Protein AF-A0A7J8P1I5-F1 (afdb_monomer)

Structure (mmCIF, N/CA/C/O backbone):
data_AF-A0A7J8P1I5-F1
#
_entry.id   AF-A0A7J8P1I5-F1
#
loop_
_atom_site.group_PDB
_atom_site.id
_atom_site.type_symbol
_atom_site.label_atom_id
_atom_site.label_alt_id
_atom_site.label_comp_id
_atom_site.label_asym_id
_atom_site.label_entity_id
_atom_site.label_seq_id
_atom_site.pdbx_PDB_ins_code
_atom_site.Cartn_x
_atom_site.Cartn_y
_atom_site.Cartn_z
_atom_site.occupancy
_atom_site.B_iso_or_equiv
_atom_site.auth_seq_id
_atom_site.auth_comp_id
_atom_site.auth_asym_id
_atom_site.auth_atom_id
_atom_site.pdbx_PDB_model_num
ATOM 1 N N . MET A 1 1 ? 18.483 9.392 -15.129 1.00 72.12 1 MET A N 1
ATOM 2 C CA . MET A 1 1 ? 17.451 8.335 -15.024 1.00 72.12 1 MET A CA 1
ATOM 3 C C . MET A 1 1 ? 18.085 6.931 -15.010 1.00 72.12 1 MET A C 1
ATOM 5 O O . MET A 1 1 ? 17.875 6.157 -15.932 1.00 72.12 1 MET A O 1
ATOM 9 N N . VAL A 1 2 ? 18.889 6.570 -13.998 1.00 93.69 2 VAL A N 1
ATOM 10 C CA . VAL A 1 2 ? 19.572 5.249 -13.977 1.00 93.69 2 VAL A CA 1
ATOM 11 C C . VAL A 1 2 ? 18.665 4.141 -13.430 1.00 93.69 2 VAL A C 1
ATOM 13 O O . VAL A 1 2 ? 18.651 3.036 -13.968 1.00 93.69 2 VAL A O 1
ATOM 16 N N . TYR A 1 3 ? 17.873 4.445 -12.395 1.00 92.19 3 TYR A N 1
ATOM 17 C CA . TYR A 1 3 ? 16.973 3.480 -11.756 1.00 92.19 3 TYR A CA 1
ATOM 18 C C . TYR A 1 3 ? 15.853 3.019 -12.697 1.00 92.19 3 TYR A C 1
ATOM 20 O O . TYR A 1 3 ? 15.661 1.820 -12.870 1.00 92.19 3 TYR A O 1
ATOM 28 N N . GLU A 1 4 ? 15.168 3.951 -13.365 1.00 90.50 4 GLU A N 1
ATOM 29 C CA . GLU A 1 4 ? 14.087 3.630 -14.309 1.00 90.50 4 GLU A CA 1
ATOM 30 C C . GLU A 1 4 ? 14.584 2.827 -15.515 1.00 90.50 4 GLU A C 1
ATOM 32 O O . GLU A 1 4 ? 13.962 1.836 -15.895 1.00 90.50 4 GLU A O 1
ATOM 37 N N . ALA A 1 5 ? 15.738 3.208 -16.077 1.00 94.38 5 ALA A N 1
ATOM 38 C CA . ALA A 1 5 ? 16.364 2.472 -17.171 1.00 94.38 5 ALA A CA 1
ATOM 39 C C . ALA A 1 5 ? 16.735 1.046 -16.739 1.00 94.38 5 ALA A C 1
ATOM 41 O O . ALA A 1 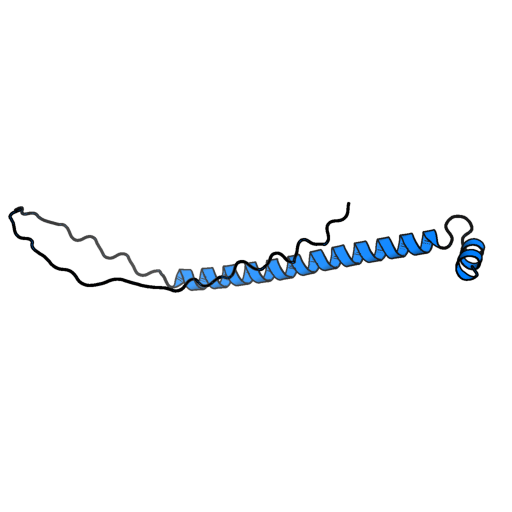5 ? 16.378 0.078 -17.407 1.00 94.38 5 ALA A O 1
ATOM 42 N N . SER A 1 6 ? 17.367 0.903 -15.571 1.00 93.75 6 SER A N 1
ATOM 43 C CA . SER A 1 6 ? 17.686 -0.406 -14.988 1.00 93.75 6 SER A CA 1
ATOM 44 C C . SER A 1 6 ? 16.434 -1.244 -14.709 1.00 93.75 6 SER A C 1
ATOM 46 O O . SER A 1 6 ? 16.455 -2.461 -14.881 1.00 93.75 6 SER A O 1
ATOM 48 N N . ALA A 1 7 ? 15.335 -0.615 -14.286 1.00 94.94 7 ALA A N 1
ATOM 49 C CA . ALA A 1 7 ? 14.073 -1.298 -14.035 1.00 94.94 7 ALA A CA 1
ATOM 50 C C . ALA A 1 7 ? 13.443 -1.819 -15.333 1.00 94.94 7 ALA A C 1
ATOM 52 O O . ALA A 1 7 ? 13.034 -2.973 -15.362 1.00 94.94 7 ALA A O 1
ATOM 53 N N . ARG A 1 8 ? 13.442 -1.027 -16.415 1.00 94.56 8 ARG A N 1
ATOM 54 C CA . ARG A 1 8 ? 12.955 -1.463 -17.737 1.00 94.56 8 ARG A CA 1
ATOM 55 C C . ARG A 1 8 ? 13.795 -2.575 -18.364 1.00 94.56 8 ARG A C 1
ATOM 57 O O . ARG A 1 8 ? 13.260 -3.395 -19.091 1.00 94.56 8 ARG A O 1
ATOM 64 N N . ILE A 1 9 ? 15.099 -2.629 -18.089 1.00 95.88 9 ILE A N 1
ATOM 65 C CA . ILE A 1 9 ? 15.942 -3.740 -18.562 1.00 95.88 9 ILE A CA 1
ATOM 66 C C . ILE A 1 9 ? 15.537 -5.059 -17.885 1.00 95.88 9 ILE A C 1
ATOM 68 O O . ILE A 1 9 ? 15.525 -6.101 -18.534 1.00 95.88 9 ILE A O 1
ATOM 72 N N . ARG A 1 10 ? 15.204 -5.022 -16.587 1.00 94.81 10 ARG A N 1
ATOM 73 C CA . ARG A 1 10 ? 14.791 -6.214 -15.823 1.00 94.81 10 ARG A CA 1
ATOM 74 C C . ARG A 1 10 ? 13.334 -6.608 -16.063 1.00 94.81 10 ARG A C 1
ATOM 76 O O . ARG A 1 10 ? 13.027 -7.793 -16.068 1.00 94.81 10 ARG A O 1
ATOM 83 N N . ASP A 1 11 ? 12.461 -5.625 -16.240 1.00 95.62 11 ASP A N 1
ATOM 84 C CA . ASP A 1 11 ? 11.044 -5.797 -16.548 1.00 95.62 11 ASP A CA 1
ATOM 85 C C . ASP A 1 11 ? 10.671 -4.858 -17.711 1.00 95.62 11 ASP A C 1
ATOM 87 O O . ASP A 1 11 ? 10.368 -3.681 -17.486 1.00 95.62 11 ASP A O 1
ATOM 91 N N . PRO A 1 12 ? 10.719 -5.348 -18.963 1.00 93.62 12 PRO A N 1
ATOM 92 C CA . PRO A 1 12 ? 10.515 -4.519 -20.149 1.00 93.62 12 PRO A CA 1
ATOM 93 C C . PRO A 1 12 ? 9.075 -4.046 -20.334 1.00 93.62 12 PRO A C 1
ATOM 95 O O . PRO A 1 12 ? 8.849 -3.097 -21.087 1.00 93.62 12 PRO A O 1
ATOM 98 N N . VAL A 1 13 ? 8.108 -4.675 -19.663 1.00 95.88 13 VAL A N 1
ATOM 99 C CA . VAL A 1 13 ? 6.695 -4.312 -19.781 1.00 95.88 13 VAL A CA 1
ATOM 100 C C . VAL A 1 13 ? 6.332 -3.281 -18.720 1.00 95.88 13 VAL A C 1
ATOM 102 O O . VAL A 1 13 ? 5.820 -2.215 -19.059 1.00 95.88 13 VAL A O 1
ATOM 105 N N . TYR A 1 14 ? 6.626 -3.561 -17.448 1.00 96.00 14 TYR A N 1
ATOM 106 C CA . TYR A 1 14 ? 6.140 -2.739 -16.339 1.00 96.00 14 TYR A CA 1
ATOM 107 C C . TYR A 1 14 ? 7.235 -1.942 -15.623 1.00 96.00 14 TYR A C 1
ATOM 109 O O . TYR A 1 14 ? 6.925 -0.916 -15.019 1.00 96.00 14 TYR A O 1
ATOM 117 N N . GLY A 1 15 ? 8.509 -2.334 -15.702 1.00 95.81 15 GLY A N 1
ATOM 118 C CA . GLY A 1 15 ? 9.635 -1.592 -15.124 1.00 95.81 15 GLY A CA 1
ATOM 119 C C . GLY A 1 15 ? 9.387 -1.098 -13.689 1.00 95.81 15 GLY A C 1
ATOM 120 O O . GLY A 1 15 ? 9.044 -1.864 -12.790 1.00 95.81 15 GLY A O 1
ATOM 121 N N . CYS A 1 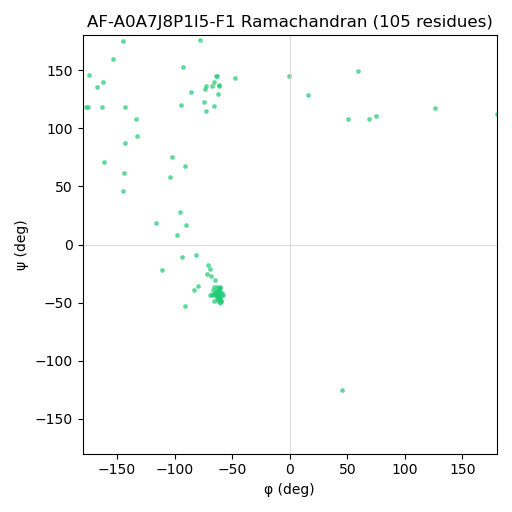16 ? 9.546 0.211 -13.455 1.00 95.69 16 CYS A N 1
ATOM 122 C CA . CYS A 1 16 ? 9.253 0.826 -12.155 1.00 95.69 16 CYS A CA 1
ATOM 123 C C . CYS A 1 16 ? 7.749 0.910 -11.834 1.00 95.69 16 CYS A C 1
ATOM 125 O O . CYS A 1 16 ? 7.393 0.897 -10.658 1.00 95.69 16 CYS A O 1
ATOM 127 N N . ALA A 1 17 ? 6.862 0.935 -12.836 1.00 96.50 17 ALA A N 1
ATOM 128 C CA . ALA A 1 17 ? 5.417 0.929 -12.609 1.00 96.50 17 ALA A CA 1
ATOM 129 C C . ALA A 1 17 ? 4.970 -0.373 -11.925 1.00 96.50 17 ALA A C 1
ATOM 131 O O . ALA A 1 17 ? 4.155 -0.331 -11.009 1.00 96.50 17 ALA A O 1
ATOM 132 N N . GLY A 1 18 ? 5.582 -1.512 -12.272 1.00 95.81 18 GLY A N 1
ATOM 133 C CA . GLY A 1 18 ? 5.339 -2.788 -11.591 1.00 95.81 18 GLY A CA 1
ATOM 134 C C . GLY A 1 18 ? 5.712 -2.758 -10.103 1.00 95.81 18 GLY A C 1
ATOM 135 O O . GLY A 1 18 ? 5.001 -3.325 -9.272 1.00 95.81 18 GLY A O 1
ATOM 136 N N . ALA A 1 19 ? 6.792 -2.060 -9.740 1.00 95.25 19 ALA A N 1
ATOM 137 C CA . ALA A 1 19 ? 7.177 -1.861 -8.341 1.00 95.25 19 ALA A CA 1
ATOM 138 C C . ALA A 1 19 ? 6.187 -0.943 -7.604 1.00 95.25 19 ALA A C 1
ATOM 140 O O . ALA A 1 19 ? 5.762 -1.264 -6.496 1.00 95.25 19 ALA A O 1
ATOM 141 N N . ILE A 1 20 ? 5.763 0.153 -8.241 1.00 97.06 20 ILE A N 1
ATOM 142 C CA . ILE A 1 20 ? 4.762 1.075 -7.687 1.00 97.06 20 ILE A CA 1
ATOM 143 C C . ILE A 1 20 ? 3.443 0.339 -7.422 1.00 97.06 20 ILE A C 1
ATOM 145 O O . ILE A 1 20 ? 2.917 0.415 -6.315 1.00 97.06 20 ILE A O 1
ATOM 149 N N . CYS A 1 21 ? 2.944 -0.437 -8.387 1.00 97.88 21 CYS A N 1
ATOM 150 C CA . CYS A 1 21 ? 1.706 -1.198 -8.224 1.00 97.88 21 CYS A CA 1
ATOM 151 C C . CYS A 1 21 ? 1.789 -2.221 -7.081 1.00 97.88 21 CYS A C 1
ATOM 153 O O . CYS A 1 21 ? 0.813 -2.428 -6.363 1.00 97.88 21 CYS A O 1
ATOM 155 N N . GLN A 1 22 ? 2.940 -2.871 -6.891 1.00 97.38 22 GLN A N 1
ATOM 156 C CA . GLN A 1 22 ? 3.138 -3.793 -5.769 1.00 97.38 22 GLN A CA 1
ATOM 157 C C . GLN A 1 22 ? 3.122 -3.070 -4.422 1.00 97.38 22 GLN A C 1
ATOM 159 O O . GLN A 1 22 ? 2.497 -3.560 -3.485 1.00 97.38 22 GLN A O 1
ATOM 164 N N . LEU A 1 23 ? 3.767 -1.905 -4.330 1.00 98.44 23 LEU A N 1
ATOM 165 C CA . LEU A 1 23 ? 3.744 -1.089 -3.117 1.00 98.44 23 LEU A CA 1
ATOM 166 C C . LEU A 1 23 ? 2.326 -0.601 -2.801 1.00 98.44 23 LEU A C 1
ATOM 168 O O . LEU A 1 23 ? 1.893 -0.712 -1.661 1.00 98.44 23 LEU A O 1
ATOM 172 N N . GLN A 1 24 ? 1.569 -0.155 -3.806 1.00 98.69 24 GLN A N 1
ATOM 173 C CA . GLN A 1 24 ? 0.163 0.233 -3.636 1.00 98.69 24 GLN A CA 1
ATOM 174 C C . GLN A 1 24 ? -0.687 -0.921 -3.089 1.00 98.69 24 GLN A C 1
ATOM 176 O O . GLN A 1 24 ? -1.456 -0.731 -2.151 1.00 98.69 24 GLN A O 1
ATOM 181 N N . LYS A 1 25 ? -0.508 -2.142 -3.611 1.00 98.50 25 LYS A N 1
ATOM 182 C CA . LYS A 1 25 ? -1.194 -3.332 -3.083 1.00 98.50 25 LYS A CA 1
ATOM 183 C C . LYS A 1 25 ? -0.830 -3.615 -1.625 1.00 98.50 25 LYS A C 1
ATOM 185 O O . LYS A 1 25 ? -1.717 -3.911 -0.836 1.00 98.50 25 LYS A O 1
ATOM 190 N N . GLN A 1 26 ? 0.452 -3.517 -1.270 1.00 98.75 26 GLN A N 1
ATOM 191 C CA . GLN A 1 26 ? 0.911 -3.734 0.107 1.00 98.75 26 GLN A CA 1
ATOM 192 C C . GLN A 1 26 ? 0.337 -2.695 1.071 1.00 98.75 26 GLN A C 1
ATOM 194 O O . GLN A 1 26 ? -0.098 -3.053 2.159 1.00 98.75 26 GLN A O 1
ATOM 199 N N . VAL A 1 27 ? 0.290 -1.425 0.663 1.00 98.69 27 VAL A N 1
ATOM 200 C CA . VAL A 1 27 ? -0.332 -0.359 1.459 1.00 98.69 27 VAL A CA 1
ATOM 201 C C . VAL A 1 27 ? -1.811 -0.657 1.694 1.00 98.69 27 VAL A C 1
ATOM 203 O O . VAL A 1 27 ? -2.253 -0.606 2.838 1.00 98.69 27 VAL A O 1
ATOM 206 N N . ASN A 1 28 ? -2.552 -1.038 0.651 1.00 98.56 28 ASN A N 1
ATOM 207 C CA . ASN A 1 28 ? -3.975 -1.361 0.778 1.00 98.56 28 ASN A CA 1
ATOM 208 C C . ASN A 1 28 ? -4.219 -2.556 1.713 1.00 98.56 28 ASN A C 1
ATOM 210 O O . ASN A 1 28 ? -5.120 -2.517 2.546 1.00 98.56 28 ASN A O 1
ATOM 214 N N . GLU A 1 29 ? -3.403 -3.605 1.606 1.00 98.75 29 GLU A N 1
ATOM 215 C CA . GLU A 1 29 ? -3.484 -4.771 2.491 1.00 98.75 29 GLU A CA 1
ATOM 216 C C . GLU A 1 29 ? -3.229 -4.383 3.955 1.00 98.75 29 GLU A C 1
ATOM 218 O O . GLU A 1 29 ? -3.994 -4.748 4.846 1.00 98.75 29 GLU A O 1
ATOM 223 N N . LEU A 1 30 ? -2.193 -3.581 4.213 1.00 98.75 30 LEU A N 1
ATOM 224 C CA . LEU A 1 30 ? -1.889 -3.099 5.561 1.00 98.75 30 LEU A CA 1
ATOM 225 C C . LEU A 1 30 ? -3.005 -2.211 6.122 1.00 98.75 30 LEU A C 1
ATOM 227 O O . LEU A 1 30 ? -3.347 -2.329 7.297 1.00 98.75 30 LEU A O 1
ATOM 231 N N . GLN A 1 31 ? -3.602 -1.351 5.297 1.00 98.75 31 GLN A N 1
ATOM 232 C CA . GLN A 1 31 ? -4.753 -0.539 5.694 1.00 98.75 31 GLN A CA 1
ATOM 233 C C . GLN A 1 31 ? -5.962 -1.410 6.054 1.00 98.75 31 GLN A C 1
ATOM 235 O O . GLN A 1 31 ? -6.608 -1.161 7.071 1.00 98.75 31 GLN A O 1
ATOM 240 N N . ALA A 1 32 ? -6.237 -2.465 5.283 1.00 98.56 32 ALA A N 1
ATOM 241 C CA . ALA A 1 32 ? -7.308 -3.410 5.591 1.00 98.56 32 ALA A CA 1
ATOM 242 C C . ALA A 1 32 ? -7.061 -4.148 6.918 1.00 98.56 32 ALA A C 1
ATOM 244 O O . ALA A 1 32 ? -7.974 -4.290 7.734 1.00 98.56 32 ALA A O 1
ATOM 245 N N . GLN A 1 33 ? -5.820 -4.572 7.172 1.00 98.75 33 GLN A N 1
ATOM 246 C CA . GLN A 1 33 ? -5.438 -5.201 8.439 1.00 98.75 33 GLN A CA 1
ATOM 247 C C . GLN A 1 33 ? -5.580 -4.242 9.623 1.00 98.75 33 GLN A C 1
ATOM 249 O O . GLN A 1 33 ? -6.083 -4.640 10.674 1.00 98.75 33 GLN A O 1
ATOM 254 N N . LEU A 1 34 ? -5.193 -2.976 9.451 1.00 98.69 34 LEU A N 1
ATOM 255 C CA . LEU A 1 34 ? -5.364 -1.949 10.473 1.00 98.69 34 LEU A CA 1
ATOM 256 C C . LEU A 1 34 ? -6.845 -1.722 10.789 1.00 98.69 34 LEU A C 1
ATOM 258 O O . LEU A 1 34 ? -7.225 -1.750 11.958 1.00 98.69 34 LEU A O 1
ATOM 262 N N . ALA A 1 35 ? -7.682 -1.556 9.763 1.00 98.38 35 ALA A N 1
ATOM 263 C CA . ALA A 1 35 ? -9.122 -1.376 9.929 1.00 98.38 35 ALA A CA 1
ATOM 264 C C . ALA A 1 35 ? -9.759 -2.569 10.659 1.00 98.38 35 ALA A C 1
ATOM 266 O O . ALA A 1 35 ? -10.560 -2.392 11.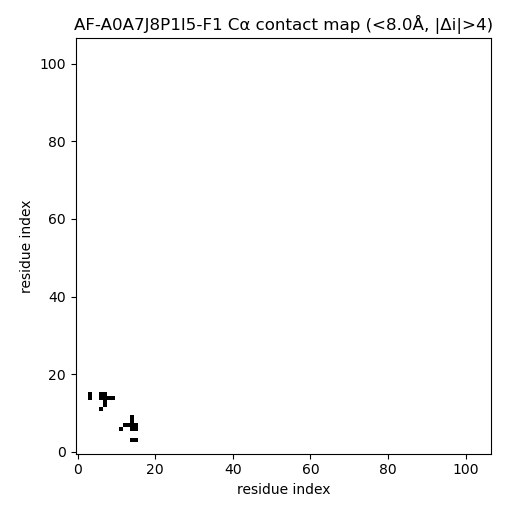578 1.00 98.38 35 ALA A O 1
ATOM 267 N N . LYS A 1 36 ? -9.348 -3.794 10.310 1.00 98.50 36 LYS A N 1
ATOM 268 C CA . LYS A 1 36 ? -9.782 -5.011 11.003 1.00 98.50 36 LYS A CA 1
ATOM 269 C C . LYS A 1 36 ? -9.384 -4.995 12.482 1.00 98.50 36 LYS A C 1
ATOM 271 O O . LYS A 1 36 ? -10.237 -5.219 13.335 1.00 98.50 36 LYS A O 1
ATOM 276 N N . ALA A 1 37 ? -8.119 -4.715 12.790 1.00 98.38 37 ALA A N 1
ATOM 277 C CA . ALA A 1 37 ? -7.634 -4.680 14.168 1.00 98.38 37 ALA A CA 1
ATOM 278 C C . ALA A 1 37 ? -8.353 -3.603 15.002 1.00 98.38 37 ALA A C 1
ATOM 280 O O . ALA A 1 37 ? -8.727 -3.848 16.146 1.00 98.38 37 ALA A O 1
ATOM 281 N N . GLN A 1 38 ? -8.606 -2.428 14.421 1.00 98.50 38 GLN A N 1
ATOM 282 C CA . GLN A 1 38 ? -9.377 -1.364 15.071 1.00 98.50 38 GLN A CA 1
ATOM 283 C C . GLN A 1 38 ? -10.814 -1.807 15.377 1.00 98.50 38 GLN A C 1
ATOM 285 O O . GLN A 1 38 ? -11.293 -1.602 16.493 1.00 98.50 38 GLN A O 1
ATOM 290 N N . ALA A 1 39 ? -11.484 -2.465 14.426 1.00 98.12 39 ALA A N 1
ATOM 291 C CA . ALA A 1 39 ? -12.825 -3.006 14.635 1.00 98.12 39 ALA A CA 1
ATOM 292 C C . ALA A 1 39 ? -12.853 -4.073 15.744 1.00 98.12 39 ALA A C 1
ATOM 294 O O . ALA A 1 39 ? -13.770 -4.087 16.565 1.00 98.12 39 ALA A O 1
ATOM 295 N N . GLU A 1 40 ? -11.838 -4.939 15.811 1.00 98.25 40 GLU A N 1
ATOM 296 C CA . GLU A 1 40 ? -11.702 -5.938 16.876 1.00 98.25 40 GLU A CA 1
ATOM 297 C C . GLU A 1 40 ? -11.548 -5.286 18.256 1.00 98.25 40 GLU A C 1
ATOM 299 O O . GLU A 1 40 ? -12.239 -5.683 19.195 1.00 98.25 40 GLU A O 1
ATOM 304 N N . VAL A 1 41 ? -10.724 -4.241 18.379 1.00 98.12 41 VAL A N 1
ATOM 305 C CA . VAL A 1 41 ? -10.549 -3.499 19.639 1.00 98.12 41 VAL A CA 1
ATOM 306 C C . VAL A 1 41 ? -11.867 -2.886 20.112 1.00 98.12 41 VAL A C 1
ATOM 308 O O . VAL A 1 41 ? -12.248 -3.072 21.269 1.00 98.12 41 VAL A O 1
ATOM 311 N N . VAL A 1 42 ? -12.593 -2.198 19.227 1.00 97.81 42 VAL A N 1
ATOM 312 C CA . VAL A 1 42 ? -13.892 -1.591 19.565 1.00 97.81 42 VAL A CA 1
ATOM 313 C C . VAL A 1 42 ? -14.911 -2.661 19.956 1.00 97.81 42 VAL A C 1
ATOM 315 O O . VAL A 1 42 ? -15.639 -2.499 20.934 1.00 97.81 42 VAL A O 1
ATOM 318 N N . ASN A 1 43 ? -14.936 -3.791 19.246 1.00 97.62 43 ASN A N 1
ATOM 319 C CA . ASN A 1 43 ? -15.822 -4.904 19.571 1.00 97.62 43 ASN A CA 1
ATOM 320 C C . ASN A 1 43 ? -15.528 -5.479 20.969 1.00 97.62 43 ASN A C 1
ATOM 322 O O . ASN A 1 43 ? -16.453 -5.722 21.743 1.00 97.62 43 ASN A O 1
ATOM 326 N N . MET A 1 44 ? -14.253 -5.644 21.335 1.00 97.00 44 MET A N 1
ATOM 327 C CA . MET A 1 44 ? -13.869 -6.092 22.678 1.00 97.00 44 MET A CA 1
ATOM 328 C C . MET A 1 44 ? -14.273 -5.086 23.764 1.00 97.00 44 MET A C 1
ATOM 330 O O . MET A 1 44 ? -14.769 -5.489 24.817 1.00 97.00 44 MET A O 1
ATOM 334 N N . GLN A 1 45 ? -14.108 -3.785 23.509 1.00 96.25 45 GLN A N 1
ATOM 335 C CA . GLN A 1 45 ? -14.539 -2.730 24.431 1.00 96.25 45 GLN A CA 1
ATOM 336 C C . GLN A 1 45 ? -16.059 -2.737 24.630 1.00 96.25 45 GLN A C 1
ATOM 338 O O . GLN A 1 45 ? -16.529 -2.674 25.765 1.00 96.25 45 GLN A O 1
ATOM 343 N N . LEU A 1 46 ? -16.834 -2.889 23.553 1.00 95.81 46 LEU A N 1
ATOM 344 C CA . LEU A 1 46 ? -18.292 -2.984 23.624 1.00 95.81 46 LEU A CA 1
ATOM 345 C C . LEU A 1 46 ? -18.744 -4.221 24.412 1.00 95.81 46 LEU A C 1
ATOM 347 O O . LEU A 1 46 ? -19.629 -4.131 25.260 1.00 95.81 46 LEU A O 1
ATOM 351 N N . GLN A 1 47 ? -18.116 -5.374 24.171 1.00 95.12 47 GLN A N 1
ATOM 352 C CA . GLN A 1 47 ? -18.397 -6.593 24.932 1.00 95.12 47 GLN A CA 1
ATOM 353 C C . GLN A 1 47 ? -18.113 -6.399 26.425 1.00 95.12 47 GLN A C 1
ATOM 355 O O . GLN A 1 47 ? -18.940 -6.776 27.256 1.00 95.12 47 GLN A O 1
ATOM 360 N N . GLN A 1 48 ? -16.987 -5.766 26.771 1.00 94.06 48 GLN A N 1
ATOM 361 C CA . GLN A 1 48 ? -16.648 -5.436 28.155 1.00 94.06 48 GLN A CA 1
ATOM 362 C C . GLN A 1 48 ? -17.684 -4.495 28.786 1.00 94.06 48 GLN A C 1
ATOM 3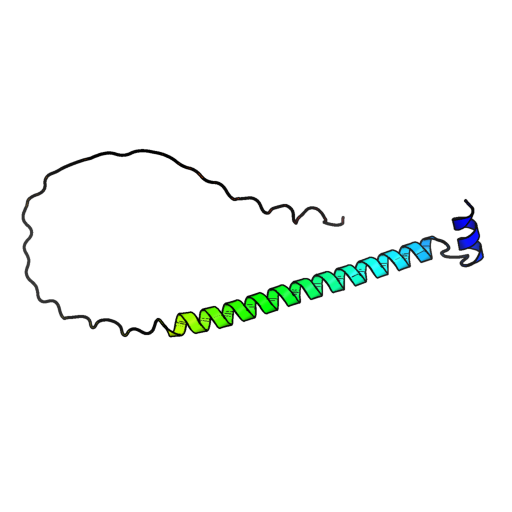64 O O . GLN A 1 48 ? -18.155 -4.766 29.890 1.00 94.06 48 GLN A O 1
ATOM 369 N N . ALA A 1 49 ? -18.081 -3.430 28.087 1.00 93.06 49 ALA A N 1
ATOM 370 C CA . ALA A 1 49 ? -19.087 -2.487 28.568 1.00 93.06 49 ALA A CA 1
ATOM 371 C C . ALA A 1 49 ? -20.442 -3.169 28.819 1.00 93.06 49 ALA A C 1
ATOM 373 O O . ALA A 1 49 ? -21.065 -2.939 29.854 1.00 93.06 49 ALA A O 1
ATOM 374 N N . ASN A 1 50 ? -20.865 -4.070 27.926 1.00 93.19 50 ASN A N 1
ATOM 375 C CA . ASN A 1 50 ? -22.103 -4.835 28.087 1.00 93.19 50 ASN A CA 1
ATOM 376 C C . ASN A 1 50 ? -22.072 -5.742 29.327 1.00 93.19 50 ASN A C 1
ATOM 378 O O . ASN A 1 50 ? -23.058 -5.815 30.059 1.00 93.19 50 ASN A O 1
ATOM 382 N N . LEU A 1 51 ? -20.942 -6.409 29.587 1.00 93.56 51 LEU A N 1
ATOM 383 C CA . LEU A 1 51 ? -20.753 -7.244 30.780 1.00 93.56 51 LEU A CA 1
ATOM 384 C C . LEU A 1 51 ? -20.838 -6.414 32.070 1.00 93.56 51 LEU A C 1
ATOM 386 O O . LEU A 1 51 ? -21.534 -6.800 33.009 1.00 93.56 51 LEU A O 1
ATOM 390 N N . VAL A 1 52 ? -20.167 -5.260 32.107 1.00 93.00 52 VAL A N 1
ATOM 391 C CA . VAL A 1 52 ? -20.193 -4.346 33.261 1.00 93.00 52 VAL A CA 1
ATOM 392 C C . VAL A 1 52 ? -21.594 -3.768 33.477 1.00 93.00 52 VAL A C 1
ATOM 394 O O . VAL A 1 52 ? -22.084 -3.754 34.604 1.00 93.00 52 VAL A O 1
ATOM 397 N N . GLY A 1 53 ? -22.275 -3.349 32.407 1.00 91.25 53 GLY A N 1
ATOM 398 C CA . GLY A 1 53 ? -23.647 -2.845 32.473 1.00 91.25 53 GLY A CA 1
ATOM 399 C C . GLY A 1 53 ? -24.642 -3.890 32.984 1.00 91.25 53 GLY A C 1
ATOM 400 O O . GLY A 1 53 ? -25.506 -3.567 33.798 1.00 91.25 53 GLY A O 1
ATOM 401 N N . ALA A 1 54 ? -24.489 -5.153 32.571 1.00 89.00 54 ALA A N 1
ATOM 402 C CA . ALA A 1 54 ? -25.302 -6.255 33.078 1.00 89.00 54 ALA A CA 1
ATOM 403 C C . ALA A 1 54 ? -25.082 -6.494 34.581 1.00 89.00 54 ALA A C 1
ATOM 405 O O . ALA A 1 54 ? -26.057 -6.667 35.311 1.00 89.00 54 ALA A O 1
ATOM 406 N N . LEU A 1 55 ? -23.829 -6.452 35.054 1.00 88.00 55 LEU A N 1
ATOM 407 C CA . LEU A 1 55 ? -23.509 -6.596 36.478 1.00 88.00 55 LEU A CA 1
ATOM 408 C C . LEU A 1 55 ? -24.143 -5.474 37.315 1.00 88.00 55 LEU A C 1
ATOM 410 O O . LEU A 1 55 ? -24.781 -5.754 38.326 1.00 88.00 55 LEU A O 1
ATOM 414 N N . 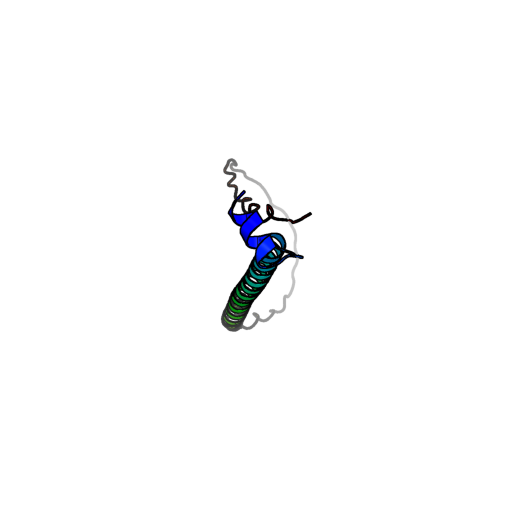LEU A 1 56 ? -24.030 -4.223 36.860 1.00 87.56 56 LEU A N 1
ATOM 415 C CA . LEU A 1 56 ? -24.608 -3.059 37.541 1.00 87.56 56 LEU A CA 1
ATOM 416 C C . LEU A 1 56 ? -26.146 -3.083 37.551 1.00 87.56 56 LEU A C 1
ATOM 418 O O . LEU A 1 56 ? -26.761 -2.710 38.547 1.00 87.56 56 LEU A O 1
ATOM 422 N N . CYS A 1 57 ? -26.790 -3.553 36.478 1.00 75.50 57 CYS A N 1
ATOM 423 C CA . CYS A 1 57 ? -28.254 -3.646 36.424 1.00 75.50 57 CYS A CA 1
ATOM 424 C C . CYS A 1 57 ? -28.833 -4.707 37.372 1.00 75.50 57 CYS A C 1
ATOM 426 O O . CYS A 1 57 ? -29.970 -4.557 37.820 1.00 75.50 57 CYS A O 1
ATOM 428 N N . MET A 1 58 ? -28.083 -5.764 37.708 1.00 72.38 58 MET A N 1
ATOM 429 C CA . MET A 1 58 ? -28.556 -6.786 38.653 1.00 72.38 58 MET A CA 1
ATOM 430 C C . MET A 1 58 ? -28.657 -6.271 40.098 1.00 72.38 58 MET A C 1
ATOM 432 O O . MET A 1 58 ? -29.435 -6.814 40.882 1.00 72.38 58 MET A O 1
ATOM 436 N N . GLU A 1 59 ? -27.953 -5.187 40.436 1.00 56.12 59 GLU A N 1
ATOM 437 C CA . GLU A 1 59 ? -27.981 -4.573 41.771 1.00 56.12 59 GLU A CA 1
ATOM 438 C C . GLU A 1 59 ? -29.202 -3.653 41.991 1.00 56.12 59 GLU A C 1
ATOM 440 O O . GLU A 1 59 ? -29.514 -3.279 43.119 1.00 56.12 59 GLU A O 1
ATOM 445 N N . ALA A 1 60 ? -29.973 -3.356 40.938 1.00 57.97 60 ALA A N 1
ATOM 446 C CA . ALA A 1 60 ? -31.151 -2.487 41.002 1.00 57.97 60 ALA A CA 1
ATOM 447 C C . ALA A 1 60 ? -32.479 -3.213 41.314 1.00 57.97 60 ALA A C 1
ATOM 449 O O . ALA A 1 60 ? -33.552 -2.647 41.107 1.00 57.97 60 ALA A O 1
ATOM 450 N N . THR A 1 61 ? -32.455 -4.447 41.835 1.00 53.69 61 THR A N 1
ATOM 451 C CA . THR A 1 61 ? -33.693 -5.156 42.220 1.00 53.69 61 THR A CA 1
ATOM 452 C C . THR A 1 61 ? -34.052 -4.895 43.687 1.00 53.69 61 THR A C 1
ATOM 454 O O . THR A 1 61 ? -34.018 -5.795 44.524 1.00 53.69 61 THR A O 1
ATOM 457 N N . ALA A 1 62 ? -34.416 -3.653 44.014 1.00 55.94 62 ALA A N 1
ATOM 458 C CA . ALA A 1 62 ? -35.216 -3.367 45.206 1.00 55.94 62 ALA A CA 1
ATOM 459 C C . ALA A 1 62 ? -36.709 -3.535 44.844 1.00 55.94 62 ALA A C 1
ATOM 461 O O . ALA A 1 62 ? -37.139 -3.011 43.813 1.00 55.94 62 ALA A O 1
ATOM 462 N N . PRO A 1 63 ? -37.516 -4.274 45.630 1.00 55.97 63 PRO A N 1
ATOM 463 C CA . PRO A 1 63 ? -38.923 -4.494 45.306 1.00 55.97 63 PRO A CA 1
ATOM 464 C C . PRO A 1 63 ? -39.708 -3.168 45.333 1.00 55.97 63 PRO A C 1
ATOM 466 O O . PRO A 1 63 ? -39.417 -2.307 46.167 1.00 55.97 63 PRO A O 1
ATOM 469 N N . PRO A 1 64 ? -40.714 -2.987 44.455 1.00 61.19 64 PRO A N 1
ATOM 470 C CA . PRO A 1 64 ? -41.511 -1.767 44.424 1.00 61.19 64 PRO A CA 1
ATOM 471 C C . PRO A 1 64 ? -42.253 -1.572 45.761 1.00 61.19 64 PRO A C 1
ATOM 473 O O . PRO A 1 64 ? -42.829 -2.536 46.279 1.00 61.19 64 PRO A O 1
ATOM 476 N N . PRO A 1 65 ? -42.280 -0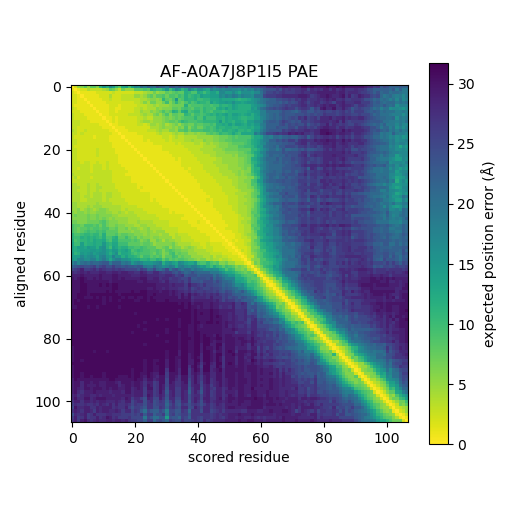.353 46.334 1.00 54.22 65 PRO A N 1
ATOM 477 C CA . PRO A 1 65 ? -43.092 -0.070 47.509 1.00 54.22 65 PRO A CA 1
ATOM 478 C C . PRO A 1 65 ? -44.572 -0.274 47.162 1.00 54.22 65 PRO A C 1
ATOM 480 O O . PRO A 1 65 ? -45.067 0.211 46.144 1.00 54.22 65 PRO A O 1
ATOM 483 N N . GLN A 1 66 ? -45.270 -1.045 47.996 1.00 50.69 66 GLN A N 1
ATOM 484 C CA . GLN A 1 66 ? -46.676 -1.382 47.789 1.00 50.69 66 GLN A CA 1
ATOM 485 C C . GLN A 1 66 ? -47.566 -0.128 47.779 1.00 50.69 66 GLN A C 1
ATOM 487 O O . GLN A 1 66 ? -47.401 0.720 48.656 1.00 50.69 66 GLN A O 1
ATOM 492 N N . PRO A 1 67 ? -48.543 -0.014 46.859 1.00 44.84 67 PRO A N 1
ATOM 493 C CA . PRO A 1 67 ? -49.487 1.094 46.848 1.00 44.84 67 PRO A CA 1
ATOM 494 C C . PRO A 1 67 ? -50.494 0.940 47.995 1.00 44.84 67 PRO A C 1
ATOM 496 O O . PRO A 1 67 ? -51.288 0.002 48.046 1.00 44.84 67 PRO A O 1
ATOM 499 N N . HIS A 1 68 ? -50.443 1.877 48.935 1.00 50.19 68 HIS A N 1
ATOM 500 C CA . HIS A 1 68 ? -51.390 2.013 50.041 1.00 50.19 68 HIS A CA 1
ATOM 501 C C . HIS A 1 68 ? -52.735 2.547 49.502 1.00 50.19 68 HIS A C 1
ATOM 503 O O . HIS A 1 68 ? -52.722 3.486 48.700 1.00 50.19 68 HIS A O 1
ATOM 509 N N . PRO A 1 69 ? -53.900 2.011 49.918 1.00 46.34 69 PRO A N 1
ATOM 510 C CA . PRO A 1 69 ? -55.186 2.518 49.457 1.00 46.34 69 PRO A CA 1
ATOM 511 C C . PRO A 1 69 ? -55.523 3.857 50.131 1.00 46.34 69 PRO A C 1
ATOM 513 O O . PRO A 1 69 ? -55.594 3.963 51.353 1.00 46.34 69 PRO A O 1
ATOM 516 N N . GLN A 1 70 ? -55.737 4.876 49.297 1.00 45.72 70 GLN A N 1
ATOM 517 C CA . GLN A 1 70 ? -56.260 6.193 49.658 1.00 45.72 70 GLN A CA 1
ATOM 518 C C . GLN A 1 70 ? -57.726 6.095 50.106 1.00 45.72 70 GLN A C 1
ATOM 520 O O . GLN A 1 70 ? -58.533 5.482 49.405 1.00 45.72 70 GLN A O 1
ATOM 525 N N . GLN A 1 71 ? -58.103 6.791 51.185 1.00 42.44 71 GLN A N 1
ATOM 526 C CA . GLN A 1 71 ? -59.490 7.221 51.391 1.00 42.44 71 GLN A CA 1
ATOM 527 C C . GLN A 1 71 ? -59.583 8.698 51.812 1.00 42.44 71 GLN A C 1
ATOM 529 O O . GLN A 1 71 ? -59.206 9.082 52.912 1.00 42.44 71 GLN A O 1
ATOM 534 N N . LEU A 1 72 ? -60.064 9.474 50.833 1.00 44.62 72 LEU A N 1
ATOM 535 C CA . LEU A 1 72 ? -60.872 10.700 50.834 1.00 44.62 72 LEU A CA 1
ATOM 536 C C . LEU A 1 72 ? -61.017 11.512 52.136 1.00 44.62 72 LEU A C 1
ATOM 538 O O . LEU A 1 72 ? -61.615 11.033 53.092 1.00 44.62 72 LEU A O 1
ATOM 542 N N . ALA A 1 73 ? -60.7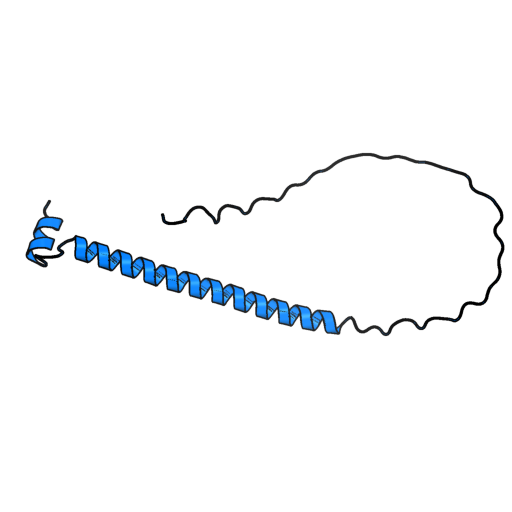43 12.819 52.050 1.00 39.66 73 ALA A N 1
ATOM 543 C CA . ALA A 1 73 ? -61.812 13.830 52.043 1.00 39.66 73 ALA A CA 1
ATOM 544 C C . ALA A 1 73 ? -61.282 15.215 51.623 1.00 39.66 73 ALA A C 1
ATOM 546 O O . ALA A 1 73 ? -60.223 15.660 52.053 1.00 39.66 73 ALA A O 1
ATOM 547 N N . VAL A 1 74 ? -62.061 15.847 50.747 1.00 46.44 74 VAL A N 1
ATOM 548 C CA . VAL A 1 74 ? -62.062 17.259 50.340 1.00 46.44 74 VAL A CA 1
ATOM 549 C C . VAL A 1 74 ? -62.007 18.181 51.578 1.00 46.44 74 VAL A C 1
ATOM 551 O O . VAL A 1 74 ? -62.504 17.814 52.633 1.00 46.44 74 VAL A O 1
ATOM 554 N N . ASP A 1 75 ? -61.315 19.319 51.577 1.00 37.34 75 ASP A N 1
ATOM 555 C CA . ASP A 1 75 ? -61.812 20.527 50.928 1.00 37.34 75 ASP A CA 1
ATOM 556 C C . ASP A 1 75 ? -60.724 21.576 50.661 1.00 37.34 75 ASP A C 1
ATOM 558 O O . ASP A 1 75 ? -59.850 21.885 51.471 1.00 37.34 75 ASP A O 1
ATOM 562 N N . THR A 1 76 ? -60.859 22.170 49.482 1.00 48.53 76 THR A N 1
ATOM 563 C CA . THR A 1 76 ? -60.252 23.412 49.024 1.00 48.53 76 THR A CA 1
ATOM 564 C C . THR A 1 76 ? -60.773 24.607 49.827 1.00 48.53 76 THR A C 1
ATOM 566 O O . THR A 1 76 ? -61.944 24.939 49.686 1.00 48.53 76 THR A O 1
ATOM 569 N N . PHE A 1 77 ? -59.910 25.343 50.544 1.00 36.62 77 PHE A N 1
ATOM 570 C CA . PHE A 1 77 ? -60.044 26.806 50.644 1.00 36.62 77 PHE A CA 1
ATOM 571 C C . PHE A 1 77 ? -58.762 27.510 51.140 1.00 36.62 77 PHE A C 1
ATOM 573 O O . PHE A 1 77 ? -58.326 27.312 52.266 1.00 36.62 77 PHE A O 1
ATOM 580 N N . MET A 1 78 ? -58.223 28.372 50.267 1.00 48.06 78 MET A N 1
ATOM 581 C CA . MET A 1 78 ? -57.557 29.661 50.533 1.00 48.06 78 MET A CA 1
ATOM 582 C C . MET A 1 78 ? -56.433 29.736 51.584 1.00 48.06 78 MET A C 1
ATOM 584 O O . MET A 1 78 ? -56.709 29.837 52.772 1.00 48.06 78 MET A O 1
ATOM 588 N N . CYS A 1 79 ? -55.182 29.892 51.127 1.00 32.97 79 CYS A N 1
ATOM 589 C CA . CYS A 1 79 ? -54.370 31.109 51.344 1.00 32.97 79 CYS A CA 1
ATOM 590 C C . CYS A 1 79 ? -52.983 30.938 50.680 1.00 32.97 79 CYS A C 1
ATOM 592 O O . CYS A 1 79 ? -52.171 30.136 51.133 1.00 32.97 79 CYS A O 1
ATOM 594 N N . SER A 1 80 ? -52.681 31.695 49.624 1.00 44.72 80 SER A N 1
ATOM 595 C CA . SER A 1 80 ? -51.295 32.134 49.359 1.00 44.72 80 SER A CA 1
ATOM 596 C C . SER A 1 80 ? -51.117 33.505 50.020 1.00 44.72 80 SER A C 1
ATOM 598 O O . SER A 1 80 ? -52.115 34.222 50.139 1.00 44.72 80 SER A O 1
ATOM 600 N N . PRO A 1 81 ? -49.897 33.908 50.433 1.00 48.59 81 PRO A N 1
ATOM 601 C CA . PRO A 1 81 ? -49.056 34.663 49.483 1.00 48.59 81 PRO A CA 1
ATOM 602 C C . PRO A 1 81 ? -47.517 34.579 49.691 1.00 48.59 81 PRO A C 1
ATOM 604 O O . PRO A 1 81 ? -47.059 34.356 50.803 1.00 48.59 81 PRO A O 1
ATOM 607 N N . GLN A 1 82 ? -46.769 34.898 48.612 1.00 38.31 82 GLN A N 1
ATOM 608 C CA . GLN A 1 82 ? -45.413 35.516 48.548 1.00 38.31 82 GLN A CA 1
ATOM 609 C C . GLN A 1 82 ? -44.212 34.783 49.227 1.00 38.31 82 GLN A C 1
ATOM 611 O O . GLN A 1 82 ? -44.367 34.106 50.224 1.00 38.31 82 GLN A O 1
ATOM 616 N N . SER A 1 83 ? -42.942 34.847 48.789 1.00 36.38 83 SER A N 1
ATOM 617 C CA . SER A 1 83 ? -42.174 35.957 48.195 1.00 36.38 83 SER A CA 1
ATOM 618 C C . SER A 1 83 ? -40.768 35.512 47.712 1.00 36.38 83 SER A C 1
ATOM 620 O O . SER A 1 83 ? -40.145 34.669 48.344 1.00 36.38 83 SER A O 1
ATOM 622 N N . TYR A 1 84 ? -40.312 36.139 46.614 1.00 41.09 84 TYR A N 1
ATOM 623 C CA . TYR A 1 84 ? -38.952 36.412 46.083 1.00 41.09 84 TYR A CA 1
ATOM 624 C C . 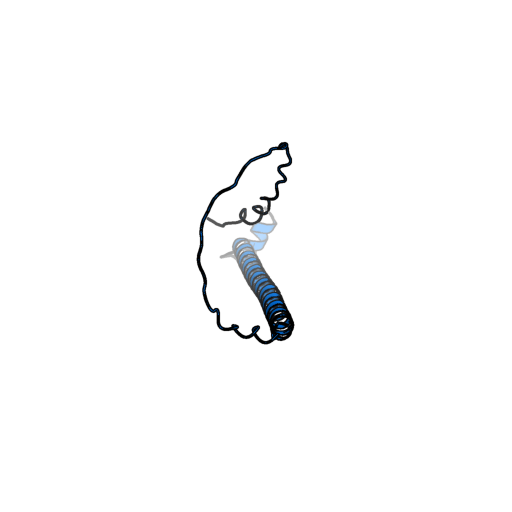TYR A 1 84 ? -37.684 35.939 46.849 1.00 41.09 84 TYR A C 1
ATOM 626 O O . TYR A 1 84 ? -37.616 36.101 48.058 1.00 41.09 84 TYR A O 1
ATOM 634 N N . HIS A 1 85 ? -36.611 35.541 46.130 1.00 42.94 85 HIS A N 1
ATOM 635 C CA . HIS A 1 85 ? -35.358 36.333 46.001 1.00 42.94 85 HIS A CA 1
ATOM 636 C C . HIS A 1 85 ? -34.311 35.705 45.027 1.00 42.94 85 HIS A C 1
ATOM 638 O O . HIS A 1 85 ? -33.785 34.630 45.283 1.00 42.94 85 HIS A O 1
ATOM 644 N N . SER A 1 86 ? -34.003 36.455 43.957 1.00 33.88 86 SER A N 1
ATOM 645 C CA . SER A 1 86 ? -32.713 36.636 43.237 1.00 33.88 86 SER A CA 1
ATOM 646 C C . SER A 1 86 ? -32.030 35.524 42.394 1.00 33.88 86 SER A C 1
ATOM 648 O O . SER A 1 86 ? -31.377 34.625 42.907 1.00 33.88 86 SER A O 1
ATOM 650 N N . ASN A 1 87 ? -32.078 35.731 41.065 1.00 46.31 87 ASN A N 1
ATOM 651 C CA . ASN A 1 87 ? -31.089 35.380 40.005 1.00 46.31 87 ASN A CA 1
ATOM 652 C C . ASN A 1 87 ? -29.915 36.421 40.041 1.00 46.31 87 ASN A C 1
ATOM 654 O O . ASN A 1 87 ? -30.124 37.408 40.756 1.00 46.31 87 ASN A O 1
ATOM 658 N N . PRO A 1 88 ? -28.776 36.388 39.280 1.00 54.66 88 PRO A N 1
ATOM 659 C CA . PRO A 1 88 ? -28.405 35.576 38.095 1.00 54.66 88 PRO A CA 1
ATOM 660 C C . PRO A 1 88 ? -26.905 35.138 37.963 1.00 54.66 88 PRO A C 1
ATOM 662 O O . PRO A 1 88 ? -26.038 35.629 38.678 1.00 54.66 88 PRO A O 1
ATOM 665 N N . GLY A 1 89 ? -26.576 34.321 36.944 1.00 39.53 89 GLY A N 1
ATOM 666 C CA . GLY A 1 89 ? -25.319 34.478 36.177 1.00 39.53 89 GLY A CA 1
ATOM 667 C C . GLY A 1 89 ? -24.361 33.279 36.020 1.00 39.53 89 GLY A C 1
ATOM 668 O O . GLY A 1 89 ? -23.709 32.888 36.976 1.00 39.53 89 GLY A O 1
ATOM 669 N N . PHE A 1 90 ? -24.188 32.870 34.752 1.00 42.12 90 PHE A N 1
ATOM 670 C CA . PHE A 1 90 ? -22.899 32.645 34.064 1.00 42.12 90 PHE A CA 1
ATOM 671 C C . PHE A 1 90 ? -22.057 31.389 34.394 1.00 42.12 90 PHE A C 1
ATOM 673 O O . PHE A 1 90 ? -21.448 31.312 35.456 1.00 42.12 90 PHE A O 1
ATOM 680 N N . ILE A 1 91 ? -21.968 30.457 33.427 1.00 52.19 91 ILE A N 1
ATOM 681 C CA . ILE A 1 91 ? -20.745 30.037 32.692 1.00 52.19 91 ILE A CA 1
ATOM 682 C C . ILE A 1 91 ? -21.153 28.988 31.634 1.00 52.19 91 ILE A C 1
ATOM 684 O O . ILE A 1 91 ? -21.713 27.945 31.972 1.00 52.19 91 ILE A O 1
ATOM 688 N N . ASP A 1 92 ? -20.925 29.328 30.363 1.00 54.28 92 ASP A N 1
ATOM 689 C CA . ASP A 1 92 ? -20.751 28.400 29.238 1.00 54.28 92 ASP A CA 1
ATOM 690 C C . ASP A 1 92 ? -19.465 27.586 29.455 1.00 54.28 92 ASP A C 1
ATOM 692 O O . ASP A 1 92 ? -18.461 28.174 29.846 1.00 54.28 92 ASP A O 1
ATOM 696 N N . ASP A 1 93 ? -19.457 26.287 29.152 1.00 55.56 93 ASP A N 1
ATOM 697 C CA . ASP A 1 93 ? -18.203 25.586 28.849 1.00 55.56 93 ASP A CA 1
ATOM 698 C C . ASP A 1 93 ? -18.432 24.544 27.746 1.00 55.56 93 ASP A C 1
ATOM 700 O O . ASP A 1 93 ? -19.257 23.631 27.851 1.00 55.56 93 ASP A O 1
ATOM 704 N N . ASP A 1 94 ? -17.703 24.792 26.663 1.00 54.81 94 ASP A N 1
ATOM 705 C CA . ASP A 1 94 ? -17.555 24.058 25.419 1.00 54.81 94 ASP A CA 1
ATOM 706 C C . ASP A 1 94 ? -16.944 22.656 25.609 1.00 54.81 94 ASP A C 1
ATOM 708 O O . ASP A 1 94 ? -15.994 22.509 26.372 1.00 54.81 94 ASP A O 1
ATOM 712 N N . ASP A 1 95 ? -17.375 21.662 24.817 1.00 51.62 95 ASP A N 1
ATOM 713 C CA . ASP A 1 95 ? -16.451 20.677 24.214 1.00 51.62 95 ASP A CA 1
ATOM 714 C C . ASP A 1 95 ? -17.109 19.944 23.021 1.00 51.62 95 ASP A C 1
ATOM 716 O O . ASP A 1 95 ? -17.468 18.769 23.085 1.00 51.62 95 ASP A O 1
ATOM 720 N N . ASP A 1 96 ? -17.302 20.657 21.907 1.00 54.56 96 ASP A N 1
ATOM 721 C CA . ASP A 1 96 ? -17.516 20.042 20.589 1.00 54.56 96 ASP A CA 1
ATOM 722 C C . ASP A 1 96 ? -16.202 20.127 19.799 1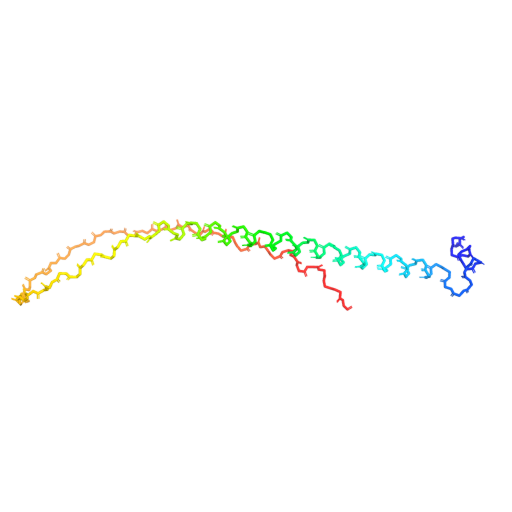.00 54.56 96 ASP A C 1
ATOM 724 O O . ASP A 1 96 ? -16.037 20.952 18.897 1.00 54.56 96 ASP A O 1
ATOM 728 N N . ASN A 1 97 ? -15.222 19.279 20.129 1.00 55.84 97 ASN A N 1
ATOM 729 C CA . ASN A 1 97 ? -14.071 19.090 19.251 1.00 55.84 97 ASN A CA 1
ATOM 730 C C . ASN A 1 97 ? -13.566 17.644 19.211 1.00 55.84 97 ASN A C 1
ATOM 732 O O . ASN A 1 97 ? -12.603 17.272 19.878 1.00 55.84 97 ASN A O 1
ATOM 736 N N . ASN A 1 98 ? -14.152 16.837 18.322 1.00 55.00 98 ASN A N 1
ATOM 737 C CA . ASN A 1 98 ? -13.442 15.676 17.782 1.00 55.00 98 ASN A CA 1
ATOM 738 C C . ASN A 1 98 ? -13.773 15.387 16.307 1.00 55.00 98 ASN A C 1
ATOM 740 O O . ASN A 1 98 ? -14.011 14.246 15.913 1.00 55.00 98 ASN A O 1
ATOM 744 N N . ASN A 1 99 ? -13.769 16.428 15.467 1.00 51.56 99 ASN A N 1
ATOM 745 C CA . ASN A 1 99 ? -13.847 16.287 14.008 1.00 51.56 99 ASN A CA 1
ATOM 746 C C . ASN A 1 99 ? -12.479 16.509 13.339 1.00 51.56 99 ASN A C 1
ATOM 748 O O . ASN A 1 99 ? -12.322 17.373 12.479 1.00 51.56 99 ASN A O 1
ATOM 752 N N . LEU A 1 100 ? -11.480 15.711 13.729 1.00 48.06 100 LEU A N 1
ATOM 753 C CA . LEU A 1 100 ? -10.205 15.610 13.004 1.00 48.06 100 LEU A CA 1
ATOM 754 C C . LEU A 1 100 ? -9.951 14.204 12.424 1.00 48.06 100 LEU A C 1
ATOM 756 O O . LEU A 1 100 ? -8.819 13.861 12.098 1.00 48.06 100 LEU A O 1
ATOM 760 N N . GLY A 1 101 ? -11.002 13.386 12.292 1.00 45.03 101 GLY A N 1
ATOM 761 C CA . GLY A 1 101 ? -10.930 12.045 11.694 1.00 45.03 101 GLY A CA 1
ATOM 762 C C . GLY A 1 101 ? -11.249 11.982 10.195 1.00 45.03 101 GLY A C 1
ATOM 763 O O . GLY A 1 101 ? -10.997 10.959 9.568 1.00 45.03 101 GLY A O 1
ATOM 764 N N . SER A 1 102 ? -11.776 13.059 9.605 1.00 50.72 102 SER A N 1
ATOM 765 C CA . SER A 1 102 ? -12.412 13.021 8.273 1.00 50.72 102 SER A CA 1
ATOM 766 C C . SER A 1 102 ? -11.513 13.462 7.103 1.00 50.72 102 SER A C 1
ATOM 768 O O . SER A 1 102 ? -12.000 13.627 5.990 1.00 50.72 102 SER A O 1
ATOM 770 N N . LEU A 1 103 ? -10.209 13.691 7.315 1.00 55.69 103 LEU A N 1
ATOM 771 C CA . LEU A 1 103 ? -9.324 14.311 6.308 1.00 55.69 103 LEU A CA 1
ATOM 772 C C . LEU A 1 103 ? -8.539 13.311 5.433 1.00 55.69 103 LEU A C 1
ATOM 774 O O . LEU A 1 103 ? -7.451 13.634 4.969 1.00 55.69 103 LEU A O 1
ATOM 778 N N . TRP A 1 104 ? -9.043 12.100 5.192 1.00 51.38 104 TRP A N 1
ATOM 779 C CA . TRP A 1 104 ? -8.401 11.165 4.253 1.00 51.38 104 TRP A CA 1
ATOM 780 C C . TRP A 1 104 ? -9.437 10.351 3.476 1.00 51.38 104 TRP A C 1
ATOM 782 O O . TRP A 1 104 ? -9.463 9.129 3.574 1.00 51.38 104 TRP A O 1
ATOM 792 N N . GLU A 1 105 ? -10.288 11.025 2.703 1.00 44.47 105 GLU A N 1
ATOM 793 C CA . GLU A 1 105 ? -11.175 10.358 1.742 1.00 44.47 105 GLU A CA 1
ATOM 794 C C . GLU A 1 105 ? -10.509 10.343 0.347 1.00 44.47 105 GLU A C 1
ATOM 796 O O . GLU A 1 105 ? -10.186 11.416 -0.178 1.00 44.47 105 GLU A O 1
ATOM 801 N N . PRO A 1 106 ? -10.248 9.173 -0.269 1.00 49.16 106 PRO A N 1
ATOM 802 C CA . PRO A 1 106 ? -9.765 9.092 -1.647 1.00 49.16 106 PRO A CA 1
ATOM 803 C C . PRO A 1 106 ? -10.883 9.417 -2.657 1.00 49.16 106 PRO A C 1
ATOM 805 O O . PRO A 1 106 ? -11.986 8.886 -2.545 1.00 49.16 106 PRO A O 1
ATOM 808 N N . LEU A 1 107 ? -10.563 10.265 -3.646 1.00 51.31 107 LEU A N 1
ATOM 809 C CA . LEU A 1 107 ? -11.366 10.556 -4.850 1.00 51.31 107 LEU A CA 1
ATOM 810 C C . LEU A 1 107 ? -11.513 9.342 -5.780 1.00 51.31 107 LEU A C 1
ATOM 812 O O . LEU A 1 107 ? -10.516 8.595 -5.928 1.00 51.31 107 LEU A O 1
#

Organism: Gossypium raimondii (NCBI:txid29730)

Radius of gyration: 34.83 Å; Cα contacts (8 Å, |Δi|>4): 11; chains: 1; bounding box: 82×44×72 Å

pLDDT: mean 73.37, std 24.01, range [32.97, 98.75]

Solvent-accessible surface area (backbone atoms only — not comparable to full-atom values): 7281 Å² total; per-residue (Å²): 121,67,66,56,53,54,28,32,74,76,32,77,85,47,27,55,58,49,54,50,54,51,50,54,51,51,53,52,52,52,50,52,52,48,54,49,52,52,52,52,52,52,51,53,52,52,53,50,51,52,54,54,51,53,58,59,56,67,73,67,77,70,82,80,82,79,86,76,86,85,79,86,80,88,80,93,77,90,83,86,82,88,81,90,87,85,86,87,84,90,82,90,84,88,85,93,79,83,88,82,79,77,87,78,76,86,131

Secondary structure (DSSP, 8-state):
-HHHHHHHHH-TTTHHHHHHHHHHHHHHHHHHHHHHHHHHHHHHHHHHHHHHHHHHHHTT-PPPPP-PPP------------------------------S-S----

Mean predicted aligned error: 18.56 Å

Foldseek 3Di:
DVQQVVQCVVPVPQRVVVVVVVVVVVVVVVVVVVVVVVVVVVVVVVVVVVVVVVVVVVVPPDPDDDDDDDDDDDDDDDDDDDDDDDDDDDDDDDDPDDPPPPPDDDD

Sequence (107 aa):
MVYEASARIRDPVYGCAGAICQLQKQVNELQAQLAKAQAEVVNMQLQQANLVGALLCMEATAPPPQPHPQQLAVDTFMCSPQSYHSNPGFIDDDDDNNNLGSLWEPL

InterPro domains:
  IPR004883 Lateral organ boundaries, LOB [PF03195] (1-38)
  IPR004883 Lateral organ boundaries, LOB [PS50891] (1-41)